Protein AF-A0A7V4PQU7-F1 (afdb_monomer_lite)

Sequence (84 aa):
DLPPDFDTILVENQDGPGPYGAKGMGESGIVSVAPAVANALARATGVRLRELPLTPERVWRALSKKGTIPQPSSKTRIPADRSR

Foldseek 3Di:
DDDPDDDDDDDDDLCAPDPSSDDDDPVVVVVVPQVVVQVVLCVVQVFHDDDDDPDPVVSVVSCVVVVVDPDPPPDDDPPPDPDD

Structure (mmCIF, N/CA/C/O backbone):
data_AF-A0A7V4PQU7-F1
#
_entry.id   AF-A0A7V4PQU7-F1
#
loop_
_atom_site.group_PDB
_atom_site.id
_atom_site.type_symbol
_atom_site.label_atom_id
_atom_site.label_alt_id
_atom_site.label_comp_id
_atom_site.label_asym_id
_atom_site.label_entity_id
_atom_site.label_seq_id
_atom_site.pdbx_PDB_ins_code
_atom_site.Cartn_x
_atom_site.Cartn_y
_atom_site.Cartn_z
_atom_site.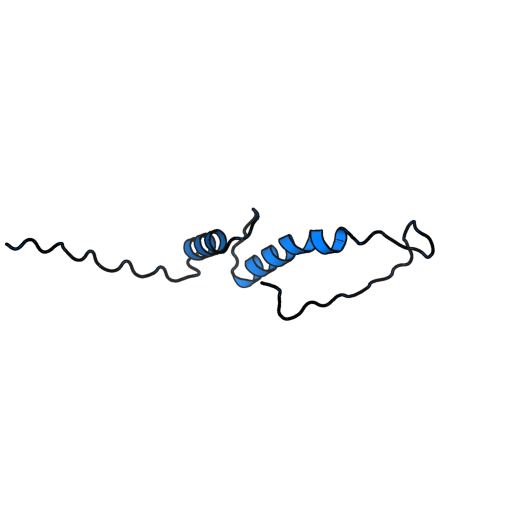occupancy
_atom_site.B_iso_or_equiv
_atom_site.auth_seq_id
_atom_site.auth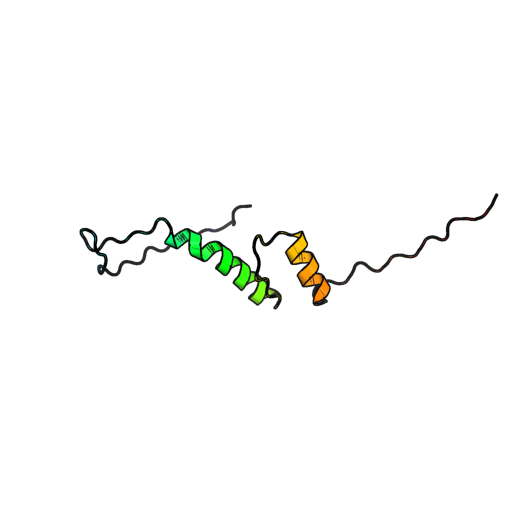_comp_id
_atom_site.auth_asym_id
_atom_site.auth_atom_id
_atom_site.pdbx_PDB_model_num
ATOM 1 N N . ASP A 1 1 ? 5.787 -6.610 11.602 1.00 84.31 1 ASP A N 1
ATOM 2 C CA . ASP A 1 1 ? 5.300 -5.445 10.832 1.00 84.31 1 ASP A CA 1
ATOM 3 C C . ASP A 1 1 ? 5.407 -5.616 9.324 1.00 84.31 1 ASP A C 1
ATOM 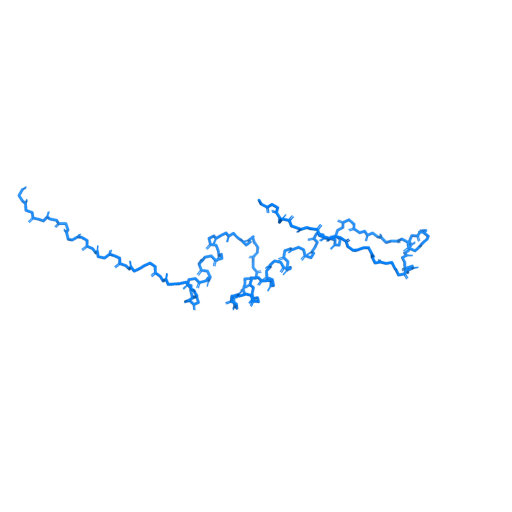5 O O . ASP A 1 1 ? 4.497 -5.181 8.630 1.00 84.31 1 ASP A O 1
ATOM 9 N N . LEU A 1 2 ? 6.455 -6.260 8.801 1.00 88.69 2 LEU A N 1
ATOM 10 C CA . LEU A 1 2 ? 6.498 -6.660 7.390 1.00 88.69 2 LEU A CA 1
ATOM 11 C C . LEU A 1 2 ? 5.526 -7.821 7.107 1.00 88.69 2 LEU A C 1
ATOM 13 O O . LEU A 1 2 ? 5.310 -8.648 8.002 1.00 88.69 2 LEU A O 1
ATOM 17 N N . PRO A 1 3 ? 4.935 -7.885 5.899 1.00 90.56 3 PRO A N 1
ATOM 18 C CA . PRO A 1 3 ? 4.131 -9.029 5.492 1.00 90.56 3 PRO A CA 1
ATOM 19 C C . PRO A 1 3 ? 5.006 -10.291 5.388 1.00 90.56 3 PRO A C 1
ATOM 21 O O . PRO A 1 3 ? 6.213 -10.172 5.169 1.00 90.56 3 PRO A O 1
ATOM 24 N N . PRO A 1 4 ? 4.417 -11.490 5.542 1.00 93.94 4 PRO A N 1
ATOM 25 C CA . PRO A 1 4 ? 5.154 -12.744 5.392 1.00 93.94 4 PRO A CA 1
ATOM 26 C C . PRO A 1 4 ? 5.669 -12.940 3.960 1.00 93.94 4 PRO A C 1
ATOM 28 O O . PRO A 1 4 ? 6.769 -13.453 3.783 1.00 93.94 4 PRO A O 1
ATOM 31 N N . ASP A 1 5 ? 4.907 -12.461 2.972 1.00 95.50 5 ASP A N 1
ATOM 32 C CA . ASP A 1 5 ? 5.206 -12.585 1.549 1.00 95.50 5 ASP A CA 1
ATOM 33 C C . ASP A 1 5 ? 5.252 -11.197 0.893 1.00 95.50 5 ASP A C 1
ATOM 35 O O . ASP A 1 5 ? 4.410 -10.330 1.166 1.00 95.50 5 ASP A O 1
ATOM 39 N N . PHE A 1 6 ? 6.243 -10.979 0.024 1.00 92.94 6 PHE A N 1
ATOM 40 C CA . PHE A 1 6 ? 6.394 -9.762 -0.774 1.00 92.94 6 PHE A CA 1
ATOM 41 C C . PHE A 1 6 ? 6.998 -10.107 -2.138 1.00 92.94 6 PHE A C 1
ATOM 43 O O . PHE A 1 6 ? 8.205 -10.316 -2.260 1.00 92.94 6 PHE A O 1
ATOM 50 N N . ASP A 1 7 ? 6.152 -10.139 -3.163 1.00 94.25 7 ASP A N 1
ATOM 51 C CA . ASP A 1 7 ? 6.553 -10.481 -4.526 1.00 94.25 7 ASP A CA 1
ATOM 52 C C . ASP A 1 7 ? 6.739 -9.230 -5.387 1.00 94.25 7 ASP A C 1
ATOM 54 O O . ASP A 1 7 ? 5.980 -8.263 -5.298 1.00 94.25 7 ASP A O 1
ATOM 58 N N . THR A 1 8 ? 7.745 -9.261 -6.263 1.00 93.06 8 THR A N 1
ATOM 59 C CA . THR A 1 8 ? 8.007 -8.202 -7.245 1.00 93.06 8 THR A CA 1
ATOM 60 C C . THR A 1 8 ? 7.961 -8.780 -8.651 1.00 93.06 8 TH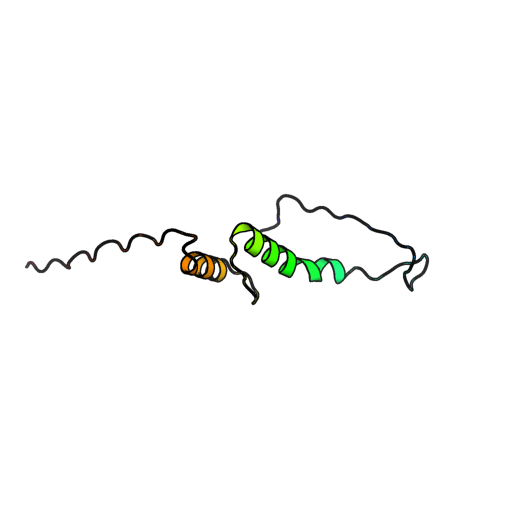R A C 1
ATOM 62 O O . THR A 1 8 ? 8.617 -9.777 -8.941 1.00 93.06 8 THR A O 1
ATOM 65 N N . ILE A 1 9 ? 7.209 -8.127 -9.537 1.00 94.06 9 ILE A N 1
ATOM 66 C CA . ILE A 1 9 ? 7.112 -8.486 -10.953 1.00 94.06 9 ILE A CA 1
ATOM 67 C C . ILE A 1 9 ? 7.680 -7.328 -11.766 1.00 94.06 9 ILE A C 1
ATOM 69 O O . ILE A 1 9 ? 7.190 -6.201 -11.667 1.00 94.06 9 ILE A O 1
ATOM 73 N N . LEU A 1 10 ? 8.704 -7.607 -12.574 1.00 92.69 10 LEU A N 1
ATOM 74 C CA . LEU A 1 10 ? 9.244 -6.637 -13.518 1.00 92.69 10 LEU A CA 1
ATOM 75 C C . LEU A 1 10 ? 8.459 -6.720 -14.829 1.00 92.69 10 LEU A C 1
ATOM 77 O O . LEU A 1 10 ? 8.344 -7.790 -15.422 1.00 92.69 10 LEU A O 1
ATOM 81 N N . VAL A 1 11 ? 7.909 -5.588 -15.261 1.00 92.88 11 VAL A N 1
ATOM 82 C CA . VAL A 1 11 ? 7.156 -5.475 -16.513 1.00 92.88 11 VAL A CA 1
ATOM 83 C C . VAL A 1 11 ? 7.895 -4.514 -17.432 1.00 92.88 11 VAL A C 1
ATOM 85 O O . VAL A 1 11 ? 8.123 -3.359 -17.071 1.00 92.88 11 VAL A O 1
ATOM 88 N N . GLU A 1 12 ? 8.267 -4.994 -18.616 1.00 93.38 12 GLU A N 1
ATOM 89 C CA . GLU A 1 12 ? 9.087 -4.262 -19.581 1.00 93.38 12 GLU A CA 1
ATOM 90 C C . GLU A 1 12 ? 8.298 -3.975 -20.862 1.00 93.38 12 GLU A C 1
ATOM 92 O O . GLU A 1 12 ? 7.817 -4.895 -21.518 1.00 93.38 12 GLU A O 1
ATOM 97 N N . ASN A 1 13 ? 8.209 -2.694 -21.241 1.00 91.81 13 ASN A N 1
ATOM 98 C CA . ASN A 1 13 ? 7.456 -2.245 -22.422 1.00 91.81 13 ASN A CA 1
ATOM 99 C C . ASN A 1 13 ? 8.314 -1.479 -23.458 1.00 91.81 13 ASN A C 1
ATOM 101 O O . ASN A 1 13 ? 7.789 -1.070 -24.489 1.00 91.81 13 ASN A O 1
ATOM 105 N N . GLN A 1 14 ? 9.620 -1.295 -23.208 1.00 91.25 14 GLN A N 1
ATOM 106 C CA . GLN A 1 14 ? 10.612 -0.642 -24.095 1.00 91.25 14 GLN A CA 1
ATOM 107 C C . GLN A 1 14 ? 10.286 0.791 -24.570 1.00 91.25 14 GLN A C 1
ATOM 109 O O . GLN A 1 14 ? 10.941 1.328 -25.457 1.00 91.25 14 GLN A O 1
ATOM 114 N N . ASP A 1 15 ? 9.310 1.448 -23.958 1.00 93.69 15 ASP A N 1
ATOM 115 C CA . ASP A 1 15 ? 8.792 2.768 -24.328 1.00 93.69 15 ASP A CA 1
ATOM 116 C C . ASP A 1 15 ? 9.284 3.882 -23.381 1.00 93.69 15 ASP A C 1
ATOM 118 O O . ASP A 1 15 ? 8.648 4.925 -23.223 1.00 93.69 15 ASP A O 1
ATOM 122 N N . GLY A 1 16 ? 10.386 3.642 -22.668 1.00 92.44 16 GLY A N 1
ATOM 123 C CA . GLY A 1 16 ? 10.981 4.610 -21.751 1.00 92.44 16 GLY A CA 1
ATOM 124 C C . GLY A 1 16 ? 11.896 5.633 -22.429 1.00 92.44 16 GLY A C 1
ATOM 125 O O . GLY A 1 16 ? 12.494 5.336 -23.460 1.00 92.44 16 GLY A O 1
ATOM 126 N N . PRO A 1 17 ? 12.051 6.833 -21.840 1.00 94.19 17 PRO A N 1
ATOM 127 C CA . PRO A 1 17 ? 12.890 7.894 -22.397 1.00 94.19 17 PRO A CA 1
ATOM 128 C C . PRO A 1 17 ? 14.399 7.657 -22.204 1.00 94.19 17 PRO A C 1
ATOM 130 O O . PRO A 1 17 ? 15.205 8.402 -22.757 1.00 94.19 17 PRO A O 1
ATOM 133 N N . GLY A 1 18 ? 14.797 6.676 -21.387 1.00 94.25 18 GLY A N 1
ATOM 134 C CA . GLY A 1 18 ? 16.199 6.333 -21.156 1.00 94.25 18 GLY A CA 1
ATOM 135 C C . GLY A 1 18 ? 16.774 5.362 -22.198 1.00 94.25 18 GLY A C 1
ATOM 136 O O . GLY A 1 18 ? 16.028 4.763 -22.976 1.00 94.25 18 GLY A O 1
ATOM 137 N N . PRO A 1 19 ? 18.104 5.142 -22.193 1.00 94.62 19 PRO A N 1
ATOM 138 C CA . PRO A 1 19 ? 18.739 4.107 -23.004 1.00 94.62 19 PRO A CA 1
ATOM 139 C C . PRO A 1 19 ? 18.060 2.750 -22.807 1.00 94.62 19 PRO A C 1
ATOM 141 O O . PRO A 1 19 ? 17.648 2.416 -21.695 1.00 94.62 19 PRO A O 1
ATOM 144 N N . TYR A 1 20 ? 17.947 1.977 -23.889 1.00 93.81 20 TYR A N 1
ATOM 145 C CA . TYR A 1 20 ? 17.296 0.661 -23.888 1.00 93.81 20 TYR A CA 1
ATOM 146 C C . TYR A 1 20 ? 15.812 0.682 -23.459 1.00 93.81 20 TYR A C 1
ATOM 148 O O . TYR A 1 20 ? 15.268 -0.349 -23.077 1.00 93.81 20 TYR A O 1
ATOM 156 N N . GLY A 1 21 ? 15.144 1.844 -23.511 1.00 94.06 21 GLY A N 1
ATOM 157 C CA . GLY A 1 21 ? 13.736 1.983 -23.130 1.00 94.06 21 GLY A CA 1
ATOM 158 C C . GLY A 1 21 ? 13.501 2.063 -21.617 1.00 94.06 21 GLY A C 1
ATOM 159 O O . GLY A 1 21 ? 12.394 1.781 -21.155 1.00 94.06 21 GLY A O 1
ATOM 160 N N . ALA A 1 22 ? 14.519 2.435 -20.833 1.00 93.44 22 ALA A N 1
ATOM 161 C CA . ALA A 1 22 ? 14.439 2.503 -19.374 1.00 93.44 22 ALA A CA 1
ATOM 162 C C . ALA A 1 22 ? 13.513 3.626 -18.858 1.00 93.44 22 ALA A C 1
ATOM 164 O O . ALA A 1 22 ? 13.421 4.712 -19.443 1.00 93.44 22 ALA A O 1
ATOM 165 N N . LYS A 1 23 ? 12.869 3.377 -17.708 1.00 93.31 23 LYS A N 1
ATOM 166 C CA . LYS A 1 23 ? 11.989 4.313 -16.984 1.00 93.31 23 LYS A CA 1
ATOM 167 C C . LYS A 1 23 ? 12.358 4.380 -15.502 1.00 93.31 23 LYS A C 1
ATOM 169 O O . LYS A 1 23 ? 12.865 3.414 -14.937 1.00 93.31 23 LYS A O 1
ATOM 174 N N . GLY A 1 24 ? 12.063 5.510 -14.862 1.00 90.81 24 GLY A N 1
ATOM 175 C CA . GLY A 1 24 ? 12.204 5.650 -13.411 1.00 90.81 24 GLY A CA 1
ATOM 176 C C . GLY A 1 24 ? 11.194 4.779 -12.656 1.00 90.81 24 GLY A C 1
ATOM 177 O O . GLY A 1 24 ? 10.015 4.766 -13.001 1.00 90.81 24 GLY A O 1
ATOM 178 N N . MET A 1 25 ? 11.658 4.067 -11.622 1.00 90.81 25 MET A N 1
ATOM 179 C CA . MET A 1 25 ? 10.827 3.151 -10.818 1.00 90.81 25 MET A CA 1
ATOM 180 C C . MET A 1 25 ? 10.894 3.402 -9.301 1.00 90.81 25 MET A C 1
ATOM 182 O O . MET A 1 25 ? 10.127 2.809 -8.549 1.00 90.81 25 MET A O 1
ATOM 186 N N . GLY A 1 26 ? 11.775 4.293 -8.830 1.00 90.88 26 GLY A N 1
ATOM 187 C CA . GLY A 1 26 ? 12.014 4.487 -7.392 1.00 90.88 26 GLY A CA 1
ATOM 188 C C . GLY A 1 26 ? 10.776 4.918 -6.594 1.00 90.88 26 GLY A C 1
ATOM 189 O O . GLY A 1 26 ? 10.599 4.493 -5.457 1.00 90.88 26 GLY A O 1
ATOM 190 N N . GLU A 1 27 ? 9.893 5.716 -7.196 1.00 93.50 27 GLU A N 1
ATOM 191 C CA . GLU A 1 27 ? 8.690 6.234 -6.529 1.00 93.50 27 GLU A CA 1
ATOM 192 C C . GLU A 1 27 ? 7.449 5.371 -6.790 1.00 93.50 27 GLU A C 1
ATOM 194 O O . GLU A 1 27 ? 6.620 5.171 -5.903 1.00 93.50 27 GLU A O 1
ATOM 199 N N . SER A 1 28 ? 7.325 4.814 -7.995 1.00 88.50 28 SER A N 1
ATOM 200 C CA . SER A 1 28 ? 6.123 4.102 -8.441 1.00 88.50 28 SER A CA 1
ATOM 201 C C . SER A 1 28 ? 5.738 2.945 -7.517 1.00 88.50 28 SER A C 1
ATOM 203 O O . SER A 1 28 ? 4.555 2.754 -7.241 1.00 88.50 28 SER A O 1
ATOM 205 N N . GLY A 1 29 ? 6.726 2.212 -6.990 1.00 89.06 29 GLY A N 1
ATOM 206 C CA . GLY A 1 29 ? 6.478 1.091 -6.081 1.00 89.06 29 GLY A CA 1
ATOM 207 C C . GLY A 1 29 ? 5.852 1.512 -4.748 1.00 89.06 29 GLY A C 1
ATOM 208 O O . GLY A 1 29 ? 4.942 0.845 -4.254 1.00 89.06 29 GLY A O 1
ATOM 209 N N . ILE A 1 30 ? 6.288 2.638 -4.171 1.00 92.12 30 ILE A N 1
ATOM 210 C CA . ILE A 1 30 ? 5.823 3.076 -2.847 1.00 92.12 30 ILE A CA 1
ATOM 211 C C . ILE A 1 30 ? 4.469 3.797 -2.910 1.00 92.12 30 ILE A C 1
ATOM 213 O O . ILE A 1 30 ? 3.653 3.653 -1.997 1.00 92.12 30 ILE A O 1
ATOM 217 N N . VAL A 1 31 ? 4.181 4.508 -4.007 1.00 94.06 31 VAL A N 1
ATOM 218 C CA . VAL A 1 31 ? 2.933 5.278 -4.182 1.00 94.06 31 VAL A CA 1
ATOM 219 C C . VAL A 1 31 ? 1.687 4.387 -4.078 1.00 94.06 31 VAL A C 1
ATOM 221 O O . VAL A 1 31 ? 0.665 4.805 -3.530 1.00 94.06 31 VAL A O 1
ATOM 224 N N . SER A 1 32 ? 1.761 3.136 -4.543 1.00 93.31 32 SER A N 1
ATOM 225 C CA . SER A 1 32 ? 0.635 2.194 -4.507 1.00 93.31 32 SER A CA 1
ATOM 226 C C . SER A 1 32 ? 0.385 1.527 -3.150 1.00 93.31 32 SER A C 1
ATOM 228 O O . SER A 1 32 ? -0.700 0.982 -2.945 1.00 93.31 32 SER A O 1
ATOM 230 N N . VAL A 1 33 ? 1.332 1.567 -2.207 1.00 94.06 33 VAL A N 1
ATOM 231 C CA . VAL A 1 33 ? 1.261 0.757 -0.974 1.00 94.06 33 VAL A CA 1
ATOM 232 C C . VAL A 1 33 ? 0.087 1.170 -0.083 1.00 94.06 33 VAL A C 1
ATOM 234 O O . VAL A 1 33 ? -0.780 0.354 0.236 1.00 94.06 33 VAL A O 1
ATOM 237 N N . ALA A 1 34 ? 0.009 2.448 0.294 1.00 95.25 34 ALA A N 1
ATOM 238 C CA . ALA A 1 34 ? -1.054 2.943 1.167 1.00 95.25 34 ALA A CA 1
ATOM 239 C C . ALA A 1 34 ? -2.477 2.752 0.590 1.00 95.25 34 ALA A C 1
ATOM 241 O O . ALA A 1 34 ? -3.342 2.240 1.314 1.00 95.25 34 ALA A O 1
ATOM 242 N N . PRO A 1 35 ? -2.766 3.100 -0.686 1.00 95.62 35 PRO A N 1
ATOM 243 C CA . PRO A 1 35 ? -4.087 2.849 -1.256 1.00 95.62 35 PRO A CA 1
ATOM 244 C C . PRO A 1 35 ? -4.392 1.355 -1.427 1.00 95.62 35 PRO A C 1
ATOM 246 O O . PRO A 1 35 ? -5.549 0.972 -1.252 1.00 95.62 35 PRO A O 1
ATOM 249 N N . ALA A 1 36 ? -3.403 0.497 -1.709 1.00 95.19 36 ALA A N 1
ATOM 250 C CA . ALA A 1 36 ? -3.614 -0.950 -1.796 1.00 95.19 36 ALA A CA 1
ATOM 251 C C . ALA A 1 36 ? -4.102 -1.532 -0.459 1.00 95.19 36 ALA A C 1
ATOM 253 O O . ALA A 1 36 ? -5.128 -2.216 -0.424 1.00 95.19 36 ALA A O 1
ATOM 254 N N . VAL A 1 37 ? -3.446 -1.180 0.654 1.00 95.50 37 VAL A N 1
ATOM 255 C CA . VAL A 1 37 ? -3.857 -1.616 2.001 1.00 95.50 37 VAL A CA 1
ATOM 256 C C . VAL A 1 37 ? -5.242 -1.063 2.366 1.00 95.50 37 VAL A C 1
ATOM 258 O O . VAL A 1 37 ? -6.105 -1.805 2.841 1.00 95.50 37 VAL A O 1
ATOM 261 N N . ALA A 1 38 ? -5.510 0.218 2.086 1.00 97.12 38 ALA A N 1
ATOM 262 C CA . ALA A 1 38 ? -6.822 0.826 2.334 1.00 97.12 38 ALA A CA 1
ATOM 263 C C . ALA A 1 38 ? -7.949 0.153 1.524 1.00 97.12 38 ALA A C 1
ATOM 265 O O . ALA A 1 38 ? -9.059 -0.045 2.027 1.00 97.12 38 ALA A O 1
ATOM 266 N N . ASN A 1 39 ? -7.673 -0.209 0.268 1.00 97.31 39 ASN A N 1
ATOM 267 C CA . ASN A 1 39 ? -8.602 -0.935 -0.594 1.00 97.31 39 ASN A CA 1
ATOM 268 C C . ASN A 1 39 ? -8.860 -2.355 -0.086 1.00 97.31 39 ASN A C 1
ATOM 270 O O . ASN A 1 39 ? -10.014 -2.782 -0.081 1.00 97.31 39 ASN A O 1
ATOM 274 N N . ALA A 1 40 ? -7.827 -3.062 0.377 1.00 96.25 40 ALA A N 1
ATOM 275 C CA . ALA A 1 40 ? -7.964 -4.393 0.961 1.00 96.25 40 ALA A CA 1
ATOM 276 C C . ALA A 1 40 ? -8.847 -4.370 2.219 1.00 96.25 40 ALA A C 1
ATOM 278 O O . ALA A 1 40 ? -9.792 -5.154 2.317 1.00 96.25 40 ALA A O 1
ATOM 279 N N . LEU A 1 41 ? -8.627 -3.408 3.124 1.00 95.81 41 LEU A N 1
ATOM 280 C CA . LEU A 1 41 ? -9.478 -3.207 4.302 1.00 95.81 41 LEU A CA 1
ATOM 281 C C . LEU A 1 41 ? -10.938 -2.957 3.903 1.00 95.81 41 LEU A C 1
ATOM 283 O O . LEU A 1 41 ? -11.852 -3.577 4.453 1.00 95.81 41 LEU A O 1
ATOM 287 N N . ALA A 1 42 ? -11.164 -2.068 2.933 1.00 96.50 42 ALA A N 1
ATOM 288 C CA . ALA A 1 42 ? -12.504 -1.760 2.452 1.00 96.50 42 ALA A CA 1
ATOM 289 C C . ALA A 1 42 ? -13.173 -2.961 1.781 1.00 96.50 42 ALA A C 1
ATOM 291 O O . ALA A 1 42 ? -14.370 -3.157 1.956 1.00 96.50 42 ALA A O 1
ATOM 292 N N . ARG A 1 43 ? -12.419 -3.793 1.059 1.00 97.62 43 ARG A N 1
ATOM 293 C CA . ARG A 1 43 ? -12.934 -5.030 0.464 1.00 97.62 43 ARG A CA 1
ATOM 294 C C . ARG A 1 43 ? -13.312 -6.061 1.528 1.00 97.62 43 ARG A C 1
ATOM 296 O O . ARG A 1 43 ? -14.365 -6.672 1.413 1.00 97.62 43 ARG A O 1
ATOM 303 N N . ALA A 1 44 ? -12.483 -6.232 2.557 1.00 95.19 44 ALA A N 1
ATOM 304 C CA . ALA A 1 44 ? -12.692 -7.236 3.600 1.00 95.19 44 ALA A CA 1
ATOM 305 C C . ALA A 1 44 ? -13.815 -6.867 4.584 1.00 95.19 44 ALA A C 1
ATOM 307 O O . ALA A 1 44 ? -14.526 -7.737 5.072 1.00 95.19 44 ALA A O 1
ATOM 308 N N . THR A 1 45 ? -13.979 -5.577 4.888 1.00 94.88 45 THR A N 1
ATOM 309 C CA . THR A 1 45 ? -14.860 -5.112 5.979 1.00 94.88 45 THR A CA 1
ATOM 310 C C . THR A 1 45 ? -16.016 -4.241 5.489 1.00 94.88 45 THR A C 1
ATOM 312 O O . THR A 1 45 ? -16.957 -3.940 6.228 1.00 94.88 45 THR A O 1
ATOM 315 N N . GLY A 1 46 ? -15.943 -3.761 4.245 1.00 94.31 46 GLY A N 1
ATOM 316 C CA . GLY A 1 46 ? -16.818 -2.732 3.689 1.00 94.31 46 GLY A CA 1
ATOM 317 C C . GLY A 1 46 ? -16.708 -1.369 4.389 1.00 94.31 46 GLY A C 1
ATOM 318 O O . GLY A 1 46 ? -17.620 -0.559 4.242 1.00 94.31 46 GLY A O 1
ATOM 319 N N . VAL A 1 47 ? -15.683 -1.128 5.214 1.00 95.00 47 VAL A N 1
ATOM 320 C CA . VAL A 1 47 ? -15.396 0.182 5.819 1.00 95.00 47 VAL A CA 1
ATOM 321 C C . VAL A 1 47 ? -14.405 0.927 4.936 1.00 95.00 47 VAL A C 1
ATOM 323 O O . VAL A 1 47 ? -13.325 0.425 4.640 1.00 95.00 47 VAL A O 1
ATOM 326 N N . ARG A 1 48 ? -14.739 2.159 4.542 1.00 95.19 48 ARG A N 1
ATOM 327 C CA . ARG A 1 48 ? -13.863 2.992 3.714 1.00 95.19 48 ARG A CA 1
ATOM 328 C C . ARG A 1 48 ? -13.213 4.100 4.540 1.00 95.19 48 ARG A C 1
ATOM 330 O O . ARG A 1 48 ? -13.845 5.116 4.814 1.00 95.19 48 ARG A O 1
ATOM 337 N N . LEU A 1 49 ? -11.936 3.928 4.874 1.00 94.56 49 LEU A N 1
ATOM 338 C CA . LEU A 1 49 ? -11.094 4.980 5.451 1.00 94.56 49 LEU A CA 1
ATOM 339 C C . LEU A 1 49 ? -10.400 5.770 4.331 1.00 94.56 49 LEU A C 1
ATOM 341 O O . LEU A 1 49 ? -9.907 5.178 3.373 1.00 94.56 49 LEU A O 1
ATOM 345 N N . ARG A 1 50 ? -10.403 7.106 4.432 1.00 95.06 50 ARG A N 1
ATOM 346 C CA . ARG A 1 50 ? -9.854 8.035 3.418 1.00 95.06 50 ARG A CA 1
ATOM 347 C C . ARG A 1 50 ? -8.720 8.920 3.924 1.00 95.06 50 ARG A C 1
ATOM 349 O O . ARG A 1 50 ? -8.251 9.793 3.208 1.00 95.06 50 ARG A O 1
ATOM 356 N N . GLU A 1 51 ? -8.294 8.704 5.153 1.00 94.94 51 GLU A N 1
ATOM 357 C CA . GLU A 1 51 ? -7.280 9.518 5.800 1.00 94.94 51 GLU A CA 1
ATOM 358 C C . GLU A 1 51 ? -6.244 8.562 6.385 1.00 94.94 51 GLU A C 1
ATOM 360 O O . GLU A 1 51 ? -6.597 7.601 7.071 1.00 94.94 51 GLU A O 1
ATOM 365 N N . LEU A 1 52 ? -4.977 8.825 6.091 1.00 94.62 52 LEU A N 1
ATOM 366 C CA . LEU A 1 52 ? -3.827 8.088 6.602 1.00 94.62 52 LEU A CA 1
ATOM 367 C C . LEU A 1 52 ? -3.283 8.785 7.860 1.00 94.62 52 LEU A C 1
ATOM 369 O O . LEU A 1 52 ? -3.575 9.963 8.058 1.00 94.62 52 LEU A O 1
ATOM 373 N N . PRO A 1 53 ? -2.535 8.089 8.733 1.00 95.88 53 PRO A N 1
ATOM 374 C CA . PRO A 1 53 ? -2.229 6.654 8.707 1.00 95.88 53 PRO A CA 1
ATOM 375 C C . PRO A 1 53 ? -3.407 5.770 9.158 1.00 95.88 53 PRO A C 1
ATOM 377 O O . PRO A 1 53 ? -4.235 6.181 9.972 1.00 95.88 53 PRO A O 1
ATOM 380 N N . LEU A 1 54 ? -3.455 4.527 8.664 1.00 95.94 54 LEU A N 1
ATOM 381 C CA . LEU A 1 54 ? -4.424 3.489 9.058 1.00 95.94 54 LEU A CA 1
ATOM 382 C C . LEU A 1 54 ? -4.067 2.882 10.428 1.00 95.94 54 LEU A C 1
ATOM 384 O O . LEU A 1 54 ? -3.786 1.691 10.530 1.00 95.94 54 LEU A O 1
ATOM 388 N N . THR A 1 55 ? -4.034 3.697 11.485 1.00 96.12 55 THR A N 1
ATOM 389 C CA . THR A 1 55 ? -3.668 3.194 12.819 1.00 96.12 55 THR A CA 1
ATOM 390 C C . THR A 1 55 ? -4.706 2.194 13.344 1.00 96.12 55 THR A C 1
ATOM 392 O O . THR A 1 55 ? -5.896 2.318 13.013 1.00 96.12 55 THR A O 1
ATOM 395 N N . PRO A 1 56 ? -4.301 1.229 14.192 1.00 94.81 56 PRO A N 1
ATOM 396 C CA . PRO A 1 56 ? -5.218 0.255 14.779 1.00 94.81 56 PRO A CA 1
ATOM 397 C C . PRO A 1 56 ? -6.445 0.891 15.445 1.00 94.81 56 PRO A C 1
ATOM 399 O O . PRO A 1 56 ? -7.560 0.407 15.266 1.00 94.81 56 PRO A O 1
ATOM 402 N N . GLU A 1 57 ? -6.288 2.021 16.138 1.00 95.88 57 GLU A N 1
ATOM 403 C CA . GLU A 1 57 ? -7.380 2.723 16.825 1.00 95.88 57 GLU A CA 1
ATOM 404 C C . GLU A 1 57 ? -8.401 3.285 15.835 1.00 95.88 57 GLU A C 1
ATOM 406 O O . GLU A 1 57 ? -9.610 3.227 16.076 1.00 95.88 57 GLU A O 1
ATOM 411 N N . ARG A 1 58 ? -7.932 3.837 14.710 1.00 95.31 58 ARG A N 1
ATOM 412 C CA . ARG A 1 58 ? -8.803 4.401 13.671 1.00 95.31 58 ARG A CA 1
ATOM 413 C C . ARG A 1 58 ? -9.577 3.299 12.961 1.00 95.31 58 ARG A C 1
ATOM 415 O O . ARG A 1 58 ? -10.782 3.446 12.751 1.00 95.31 58 ARG A O 1
ATOM 422 N N . VAL A 1 59 ? -8.908 2.184 12.665 1.00 95.50 59 VAL A N 1
ATOM 423 C CA . VAL A 1 59 ? -9.535 0.987 12.089 1.00 95.50 59 VAL A CA 1
ATOM 424 C C . VAL A 1 59 ? -10.568 0.407 13.056 1.00 95.50 59 VAL A C 1
ATOM 426 O O . VAL A 1 59 ? -11.724 0.231 12.672 1.00 95.50 59 VAL A O 1
ATOM 429 N N . TRP A 1 60 ? -10.206 0.204 14.325 1.00 94.88 60 TRP A N 1
ATOM 430 C CA . TRP A 1 60 ? -11.102 -0.329 15.351 1.00 94.88 60 TRP A CA 1
ATOM 431 C C . TRP A 1 60 ? -12.350 0.539 15.529 1.00 94.88 60 TRP A C 1
ATOM 433 O O . TRP A 1 60 ? -13.467 0.036 15.436 1.00 94.88 60 TRP A O 1
ATOM 443 N N . ARG A 1 61 ? -12.196 1.862 15.686 1.00 94.62 61 ARG A N 1
ATOM 444 C CA . ARG A 1 61 ? -13.340 2.787 15.807 1.00 94.62 61 ARG A CA 1
ATOM 445 C C . ARG A 1 61 ? -14.266 2.712 14.595 1.00 94.62 61 ARG A C 1
ATOM 447 O O . ARG A 1 61 ? -15.484 2.774 14.756 1.00 94.62 61 ARG A O 1
ATOM 454 N N . ALA A 1 62 ? -13.709 2.602 13.392 1.00 93.25 62 ALA A N 1
ATOM 455 C CA . ALA A 1 62 ? -14.498 2.540 12.170 1.00 93.25 62 ALA A CA 1
ATOM 456 C C . ALA A 1 62 ? -15.271 1.215 12.044 1.00 93.25 62 ALA A C 1
ATOM 458 O O . ALA A 1 62 ? -16.449 1.228 11.683 1.00 93.25 62 ALA A O 1
ATOM 459 N N . LEU A 1 63 ? -14.656 0.091 12.424 1.00 94.50 63 LEU A N 1
ATOM 460 C CA . LEU A 1 63 ? -15.315 -1.219 12.468 1.00 94.50 63 LEU A CA 1
ATOM 461 C C . LEU A 1 63 ? -16.411 -1.284 13.537 1.00 94.50 63 LEU A C 1
ATOM 463 O O . LEU A 1 63 ? -17.496 -1.804 13.264 1.00 94.50 63 LEU A O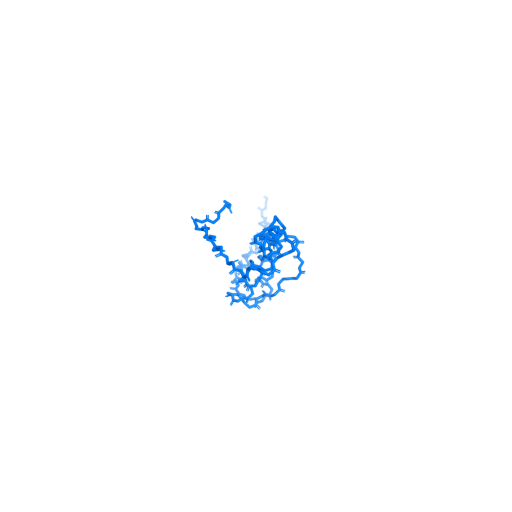 1
ATOM 467 N N . SER A 1 64 ? -16.156 -0.710 14.713 1.00 91.94 64 SER A N 1
ATOM 468 C CA . SER A 1 64 ? -17.104 -0.625 15.828 1.00 91.94 64 SER A CA 1
ATOM 469 C C . SER A 1 64 ? -18.332 0.221 15.486 1.00 91.94 64 SER A C 1
ATOM 471 O O . SER A 1 64 ? -19.451 -0.167 15.812 1.00 91.94 64 SER A O 1
ATOM 473 N N . LYS A 1 65 ? -18.157 1.351 14.782 1.00 90.38 65 LYS A N 1
ATOM 474 C CA . LYS A 1 65 ? -19.279 2.191 14.315 1.00 90.38 65 LYS A CA 1
ATOM 475 C C . LYS A 1 65 ? -20.174 1.481 13.302 1.00 90.38 65 LYS A C 1
ATOM 477 O O . LYS A 1 65 ? -21.377 1.708 13.298 1.00 90.38 65 LYS A O 1
ATOM 482 N N . LYS A 1 66 ? -19.596 0.636 12.447 1.00 84.88 66 LYS A N 1
ATOM 483 C CA . LYS A 1 66 ? -20.353 -0.134 11.453 1.00 84.88 66 LYS A CA 1
ATOM 484 C C . LYS A 1 66 ? -21.108 -1.328 12.068 1.00 84.88 66 LYS A C 1
ATOM 486 O O . LYS A 1 66 ? -21.967 -1.899 11.409 1.00 84.88 66 LYS A O 1
ATOM 491 N N . GLY A 1 67 ? -20.811 -1.703 13.316 1.00 79.19 67 GLY A N 1
ATOM 492 C CA . GLY A 1 67 ? -21.364 -2.906 13.952 1.00 79.19 67 GLY A CA 1
ATOM 493 C C . GLY A 1 67 ? -20.678 -4.201 13.506 1.00 79.19 67 GLY A C 1
ATOM 494 O O . GLY A 1 67 ? -21.187 -5.286 13.755 1.00 79.19 67 GLY A O 1
ATOM 495 N N . THR A 1 68 ? -19.515 -4.098 12.853 1.00 66.81 68 THR A N 1
A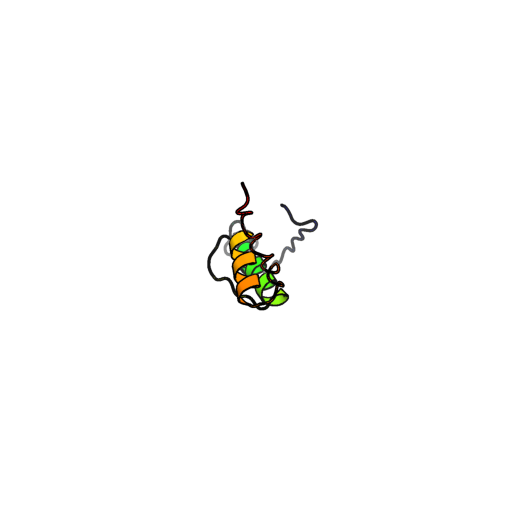TOM 496 C CA . THR A 1 68 ? -18.718 -5.253 12.394 1.00 66.81 68 THR A CA 1
ATOM 497 C C . THR A 1 68 ? -18.050 -6.008 13.544 1.00 66.81 68 THR A C 1
ATOM 499 O O . THR A 1 68 ? -17.675 -7.162 13.380 1.00 66.81 68 THR A O 1
ATOM 502 N N . ILE A 1 69 ? -17.884 -5.358 14.699 1.00 70.75 69 ILE A N 1
ATOM 503 C CA . ILE A 1 69 ? -17.337 -5.956 15.919 1.00 70.75 69 ILE A CA 1
ATOM 504 C C . ILE A 1 69 ? -18.406 -5.826 17.013 1.00 70.75 69 ILE A C 1
ATOM 506 O O . ILE A 1 69 ? -18.893 -4.710 17.226 1.00 70.75 69 ILE A O 1
ATOM 510 N N . PRO A 1 70 ? -18.775 -6.920 17.711 1.00 60.31 70 PRO A N 1
ATOM 511 C CA . PRO A 1 70 ? -19.643 -6.849 18.879 1.00 60.31 70 PRO A CA 1
ATOM 512 C C . PRO A 1 70 ? -19.039 -5.892 19.905 1.00 60.31 70 PRO A C 1
ATOM 514 O O . PRO A 1 70 ? -17.895 -6.065 20.329 1.00 60.31 70 PRO A O 1
ATOM 517 N N . GLN A 1 71 ? -19.797 -4.864 20.289 1.00 59.97 71 GLN A N 1
ATOM 518 C CA . GLN A 1 71 ? -19.369 -3.964 21.354 1.00 59.97 71 GLN A CA 1
ATOM 519 C C . GLN A 1 71 ? -19.162 -4.794 22.624 1.00 59.97 71 GLN A C 1
ATOM 521 O O . GLN A 1 71 ? -20.025 -5.626 22.932 1.00 59.97 71 GLN A O 1
ATOM 526 N N . PRO A 1 72 ? -18.052 -4.604 23.363 1.00 61.25 72 PRO A N 1
ATOM 527 C CA . PRO A 1 72 ? -17.899 -5.255 24.650 1.00 61.25 72 PRO A CA 1
ATOM 528 C C . PRO A 1 72 ? -19.117 -4.875 25.485 1.00 61.25 72 PRO A C 1
ATOM 530 O O . PRO A 1 72 ? -19.376 -3.691 25.708 1.00 61.25 72 PRO A O 1
ATOM 533 N N . SER A 1 73 ? -19.904 -5.889 25.863 1.00 60.56 73 SER A N 1
ATOM 534 C CA . SER A 1 73 ? -21.115 -5.726 26.661 1.00 60.56 73 SER A CA 1
ATOM 535 C C . SER A 1 73 ? -20.789 -4.776 27.802 1.00 60.56 73 SER A C 1
ATOM 537 O O . SER A 1 73 ? -19.847 -5.046 28.553 1.00 60.56 73 SER A O 1
ATOM 539 N N . SER A 1 74 ? -21.517 -3.667 27.900 1.00 56.91 74 SER A N 1
ATOM 540 C CA . SER A 1 74 ? -21.392 -2.698 28.981 1.00 56.91 74 SER A CA 1
ATOM 541 C C . SER A 1 74 ? -21.606 -3.425 30.308 1.00 56.91 74 SER A C 1
ATOM 543 O O . SER A 1 74 ? -22.742 -3.594 30.751 1.00 56.91 74 SER A O 1
ATOM 545 N N . LYS A 1 75 ? -20.537 -3.951 30.913 1.00 59.50 75 LYS A N 1
ATOM 546 C CA . LYS A 1 75 ? -20.630 -4.652 32.188 1.00 59.50 75 LYS A CA 1
ATOM 547 C C . LYS A 1 75 ? -21.014 -3.618 33.242 1.00 59.50 75 LYS A C 1
ATOM 549 O O . LYS A 1 75 ? -20.257 -2.697 33.523 1.00 59.50 75 LYS A O 1
ATOM 554 N N . THR A 1 76 ? -22.245 -3.778 33.721 1.00 57.59 76 THR A N 1
ATOM 555 C CA . THR A 1 76 ? -22.730 -3.587 35.089 1.00 57.59 76 THR A CA 1
ATOM 556 C C . THR A 1 76 ? -21.958 -2.556 35.905 1.00 57.59 76 THR A C 1
ATOM 558 O O . THR A 1 76 ? -20.867 -2.836 36.397 1.00 57.59 76 THR A O 1
ATOM 561 N N . ARG A 1 77 ? -22.575 -1.387 36.135 1.00 57.41 77 ARG A N 1
ATOM 562 C CA . ARG A 1 77 ? -22.227 -0.547 37.287 1.00 57.41 77 ARG A CA 1
ATOM 563 C C . ARG A 1 77 ? -22.324 -1.435 38.523 1.00 57.41 77 ARG A C 1
ATOM 565 O O . ARG A 1 77 ? -23.431 -1.774 38.929 1.00 57.41 77 ARG A O 1
ATOM 572 N N . ILE A 1 78 ? -21.187 -1.836 39.082 1.00 64.88 78 ILE A N 1
ATOM 573 C CA . ILE A 1 78 ? -21.144 -2.389 40.432 1.00 64.88 78 ILE A CA 1
ATOM 574 C C . ILE A 1 78 ? -21.665 -1.251 41.318 1.00 64.88 78 ILE A C 1
ATOM 576 O O . ILE A 1 78 ? -21.051 -0.178 41.314 1.00 64.88 78 ILE A O 1
ATOM 580 N N . PRO A 1 79 ? -22.832 -1.389 41.975 1.00 51.47 79 PRO A N 1
ATOM 581 C CA . PRO A 1 79 ? -23.278 -0.364 42.897 1.00 51.47 79 PRO A CA 1
ATOM 582 C C . PRO A 1 79 ? -22.220 -0.283 43.993 1.00 51.47 79 PRO A C 1
ATOM 584 O O . PRO A 1 79 ? -21.879 -1.295 44.600 1.00 51.47 79 PRO A O 1
ATOM 587 N N . ALA A 1 80 ? -21.655 0.910 44.177 1.00 64.00 80 ALA A N 1
ATOM 588 C CA . ALA A 1 80 ? -20.781 1.186 45.300 1.00 64.00 80 ALA A CA 1
ATOM 589 C C . ALA A 1 80 ? -21.551 0.810 46.567 1.00 64.00 80 ALA A C 1
ATOM 591 O O . ALA A 1 80 ? -22.596 1.399 46.857 1.00 64.00 80 ALA A O 1
ATOM 592 N N . ASP A 1 81 ? -21.065 -0.224 47.244 1.00 62.41 81 ASP A N 1
ATOM 593 C CA . ASP A 1 81 ? -21.514 -0.648 48.556 1.00 62.41 81 ASP A CA 1
ATOM 594 C C . ASP A 1 81 ? -21.584 0.583 49.472 1.00 62.41 81 ASP A C 1
ATOM 596 O O . ASP A 1 81 ? -20.572 1.179 49.840 1.00 62.41 81 ASP A O 1
ATOM 600 N N . ARG A 1 82 ? -22.812 1.016 49.767 1.00 63.75 82 ARG A N 1
ATOM 601 C CA . ARG A 1 82 ? -23.119 1.902 50.884 1.00 63.75 82 ARG A CA 1
ATOM 602 C C . ARG A 1 82 ? -23.463 1.012 52.070 1.00 63.75 82 ARG A C 1
ATOM 604 O O . ARG A 1 82 ? -24.643 0.838 52.370 1.00 63.75 82 ARG A O 1
ATOM 611 N N . SER A 1 83 ? -22.464 0.487 52.768 1.00 58.16 83 SER A N 1
ATOM 612 C CA . SER A 1 83 ? -22.682 -0.019 54.117 1.00 58.16 83 SER A CA 1
ATOM 613 C C . SER A 1 83 ? -21.425 0.027 54.996 1.00 58.16 83 SER A C 1
ATOM 615 O O . SER A 1 83 ? -20.567 -0.839 54.926 1.00 58.16 83 SER A O 1
ATOM 617 N N . ARG A 1 84 ? -21.471 1.010 55.909 1.00 48.97 84 ARG A N 1
ATOM 618 C CA . ARG A 1 84 ? -20.834 1.087 57.240 1.00 48.97 84 ARG A CA 1
ATOM 619 C C . ARG A 1 84 ? -19.367 1.496 57.331 1.00 48.97 84 ARG A C 1
ATOM 621 O O . ARG A 1 84 ? -18.489 0.806 56.784 1.00 48.97 84 ARG A O 1
#

Radius of gyration: 23.44 Å; chains: 1; bounding box: 42×22×82 Å

Secondary structure (DSSP, 8-state):
---S---------S--SSGGG----TTHHHHTHHHHHHHHHHHHH-----SS---HHHHHHHHHHHT-SPPP------------

pLDDT: mean 86.71, std 13.79, range [48.97, 97.62]